Protein AF-A0A841HRW1-F1 (afdb_monomer_lite)

Organism: NCBI:txid732238

pLDDT: mean 81.2, std 15.81, range [44.12, 98.5]

Structure (mmCIF, N/CA/C/O backbone):
data_AF-A0A841HRW1-F1
#
_entry.id   AF-A0A841HRW1-F1
#
loop_
_atom_site.group_PDB
_atom_site.id
_atom_site.type_symbol
_atom_site.label_atom_id
_atom_site.label_alt_id
_atom_site.label_comp_id
_atom_site.label_asym_id
_atom_site.label_entity_id
_atom_site.label_seq_id
_atom_site.pdbx_PDB_ins_code
_atom_site.Cartn_x
_atom_site.Cartn_y
_atom_site.Cartn_z
_atom_site.occupancy
_atom_site.B_iso_or_equiv
_atom_site.auth_seq_id
_atom_site.auth_comp_id
_atom_site.auth_asym_id
_atom_site.auth_atom_id
_atom_site.pdbx_PDB_model_num
ATOM 1 N N . MET A 1 1 ? -6.152 8.887 29.325 1.00 46.78 1 MET A N 1
ATOM 2 C CA . MET A 1 1 ? -5.271 9.621 28.381 1.00 46.78 1 MET A CA 1
ATOM 3 C C . MET A 1 1 ? -3.844 9.065 28.275 1.00 46.78 1 MET A C 1
ATOM 5 O O . MET A 1 1 ? -3.252 9.252 27.224 1.00 46.78 1 MET A O 1
ATOM 9 N N . LYS A 1 2 ? -3.310 8.322 29.264 1.00 44.12 2 LYS A N 1
ATOM 10 C CA . LYS A 1 2 ? -1.958 7.715 29.207 1.00 44.12 2 LYS A CA 1
ATOM 11 C C . LYS A 1 2 ? -1.719 6.684 28.079 1.00 44.12 2 LYS A C 1
ATOM 13 O O . LYS A 1 2 ? -0.575 6.372 27.801 1.00 44.12 2 LYS A O 1
ATOM 18 N N . ASN A 1 3 ? -2.764 6.203 27.400 1.00 55.38 3 ASN A N 1
ATOM 19 C CA . ASN A 1 3 ? -2.641 5.121 26.409 1.00 55.38 3 ASN A CA 1
ATOM 20 C C . ASN A 1 3 ? -2.421 5.628 24.970 1.00 55.38 3 ASN A C 1
ATOM 22 O O . ASN A 1 3 ? -1.993 4.866 24.109 1.00 55.38 3 ASN A O 1
ATOM 26 N N . ALA A 1 4 ? -2.725 6.901 24.693 1.00 53.28 4 ALA A N 1
ATOM 27 C CA . ALA A 1 4 ? -2.653 7.445 23.335 1.00 53.28 4 ALA A CA 1
ATOM 28 C C . ALA A 1 4 ? -1.204 7.688 22.882 1.00 53.28 4 ALA A C 1
ATOM 30 O O . ALA A 1 4 ? -0.864 7.422 21.733 1.00 53.28 4 ALA A O 1
ATOM 31 N N . THR A 1 5 ? -0.339 8.139 23.793 1.00 53.47 5 THR A N 1
ATOM 32 C CA . THR A 1 5 ? 1.087 8.385 23.533 1.00 53.47 5 THR A CA 1
ATOM 33 C C . THR A 1 5 ? 1.861 7.088 23.309 1.00 53.47 5 THR A C 1
ATOM 35 O O . THR A 1 5 ? 2.675 7.017 22.394 1.00 53.47 5 THR A O 1
ATOM 38 N N . THR A 1 6 ? 1.562 6.038 24.078 1.00 60.59 6 THR A N 1
ATOM 39 C CA . THR A 1 6 ? 2.175 4.711 23.912 1.00 60.59 6 THR A CA 1
ATOM 40 C C . THR A 1 6 ? 1.802 4.080 22.571 1.00 60.59 6 THR A C 1
ATOM 42 O O . THR A 1 6 ? 2.676 3.575 21.875 1.00 60.59 6 THR A O 1
ATOM 45 N N . GLY A 1 7 ? 0.532 4.174 22.160 1.00 59.25 7 GLY A N 1
ATOM 46 C CA . GLY A 1 7 ? 0.094 3.686 20.848 1.00 59.25 7 GLY A CA 1
ATOM 47 C C . GLY A 1 7 ? 0.752 4.429 19.681 1.00 59.25 7 GLY A C 1
ATOM 48 O O . GLY A 1 7 ? 1.155 3.802 18.705 1.00 59.25 7 GLY A O 1
ATOM 49 N N . LEU A 1 8 ? 0.930 5.751 19.804 1.00 54.12 8 LEU A N 1
ATOM 50 C CA . LEU A 1 8 ? 1.600 6.563 18.784 1.00 54.12 8 LEU A CA 1
ATOM 51 C C . LEU A 1 8 ? 3.090 6.202 18.646 1.00 54.12 8 LEU A C 1
ATOM 53 O O . LEU A 1 8 ? 3.595 6.096 17.532 1.00 54.12 8 LEU A O 1
ATOM 57 N N . ALA A 1 9 ? 3.780 5.977 19.769 1.00 55.16 9 ALA A N 1
ATOM 58 C CA . ALA A 1 9 ? 5.191 5.593 19.791 1.00 55.16 9 ALA A CA 1
ATOM 59 C 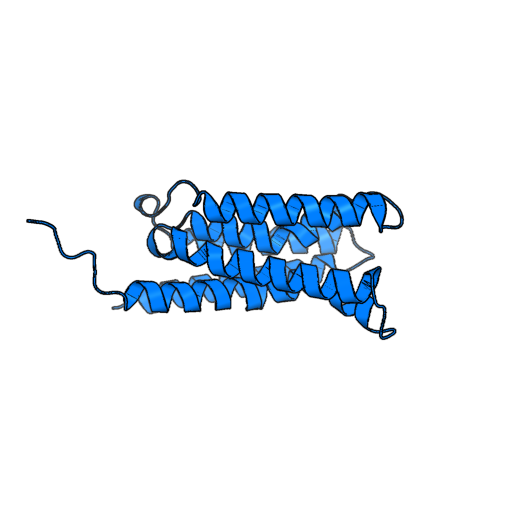C . ALA A 1 9 ? 5.423 4.190 19.208 1.00 55.16 9 ALA A C 1
ATOM 61 O O . ALA A 1 9 ? 6.344 3.994 18.419 1.00 55.16 9 ALA A O 1
ATOM 62 N N . ILE A 1 10 ? 4.555 3.229 19.541 1.00 62.47 10 ILE A N 1
ATOM 63 C CA . ILE A 1 10 ? 4.583 1.872 18.977 1.00 62.47 10 ILE A CA 1
ATOM 64 C C . ILE A 1 10 ? 4.369 1.920 17.459 1.00 62.47 10 ILE A C 1
ATOM 66 O O . ILE A 1 10 ? 5.115 1.290 16.710 1.00 62.47 10 ILE A O 1
ATOM 70 N N . ALA A 1 11 ? 3.409 2.722 16.989 1.00 58.03 11 ALA A N 1
ATOM 71 C CA . ALA A 1 11 ? 3.160 2.876 15.562 1.00 58.03 11 ALA A CA 1
ATOM 72 C C . ALA A 1 11 ? 4.341 3.522 14.821 1.00 58.03 11 ALA A C 1
ATOM 74 O O . ALA A 1 11 ? 4.753 3.025 13.774 1.00 58.03 11 ALA A O 1
ATOM 75 N N . ALA A 1 12 ? 4.929 4.580 15.386 1.00 55.47 12 ALA A N 1
ATOM 76 C CA . ALA A 1 12 ? 6.106 5.237 14.824 1.00 55.47 12 ALA A CA 1
ATOM 77 C C . ALA A 1 12 ? 7.320 4.292 14.753 1.00 55.47 12 ALA A C 1
ATOM 79 O O . ALA A 1 12 ? 7.981 4.232 13.717 1.00 55.47 12 ALA A O 1
ATOM 80 N N . CYS A 1 13 ? 7.573 3.505 15.807 1.00 56.09 13 CYS A N 1
ATOM 81 C CA . CYS A 1 13 ? 8.616 2.477 15.807 1.00 56.09 13 CYS A CA 1
ATOM 82 C C . CYS A 1 13 ? 8.373 1.422 14.726 1.00 56.09 13 CYS A C 1
ATOM 84 O O . CYS A 1 13 ? 9.287 1.102 13.972 1.00 56.09 13 CYS A O 1
ATOM 86 N N . GLY A 1 14 ? 7.149 0.904 14.602 1.00 60.78 14 GLY A N 1
ATOM 87 C CA . GLY A 1 14 ? 6.853 -0.113 13.596 1.00 60.78 14 GLY A CA 1
ATOM 88 C C . GLY A 1 14 ? 7.033 0.386 12.159 1.00 60.78 14 GLY A C 1
ATOM 89 O O . GLY A 1 14 ? 7.606 -0.316 11.323 1.00 60.78 14 GLY A O 1
ATOM 90 N N . VAL A 1 15 ? 6.638 1.632 11.884 1.00 57.94 15 VAL A N 1
ATOM 91 C CA . VAL A 1 15 ? 6.882 2.293 10.592 1.00 57.94 15 VAL A CA 1
ATOM 92 C C . VAL A 1 15 ? 8.381 2.484 10.346 1.00 57.94 15 VAL A C 1
ATOM 94 O O . VAL A 1 15 ? 8.865 2.115 9.280 1.00 57.94 15 VAL A O 1
ATOM 97 N N . ALA A 1 16 ? 9.137 2.988 11.325 1.00 56.84 16 ALA A N 1
ATOM 98 C CA . ALA A 1 16 ? 10.579 3.211 11.192 1.00 56.84 16 ALA A CA 1
ATOM 99 C C . ALA A 1 16 ? 11.356 1.915 10.905 1.00 56.84 16 ALA A C 1
ATOM 101 O O . ALA A 1 16 ? 12.208 1.885 10.018 1.00 56.84 16 ALA A O 1
ATOM 102 N N . ILE A 1 17 ? 11.023 0.825 11.601 1.00 61.62 17 ILE A N 1
ATOM 103 C CA . ILE A 1 17 ? 11.646 -0.487 11.380 1.00 61.62 17 ILE A CA 1
ATOM 104 C C . ILE A 1 17 ? 11.255 -1.033 9.995 1.00 61.62 17 ILE A C 1
ATOM 106 O O . ILE A 1 17 ? 12.088 -1.608 9.300 1.00 61.62 17 ILE A O 1
ATOM 110 N N . THR A 1 18 ? 10.028 -0.777 9.533 1.00 59.62 18 THR A N 1
ATOM 111 C CA . THR A 1 18 ? 9.599 -1.148 8.176 1.00 59.62 18 THR A CA 1
ATOM 112 C C . THR A 1 18 ? 10.382 -0.401 7.097 1.00 59.62 18 THR A C 1
ATOM 114 O O . THR A 1 18 ? 10.818 -1.030 6.137 1.00 59.62 18 THR A O 1
ATOM 117 N N . ILE A 1 19 ? 10.626 0.902 7.276 1.00 58.78 19 ILE A N 1
ATOM 118 C CA . ILE A 1 19 ? 11.456 1.726 6.378 1.00 58.78 19 ILE A CA 1
ATOM 119 C C . ILE A 1 19 ? 12.886 1.190 6.311 1.00 58.78 19 ILE A C 1
ATOM 121 O O . ILE A 1 19 ? 13.423 0.986 5.222 1.00 58.78 19 ILE A O 1
ATOM 125 N N . ALA A 1 20 ? 13.492 0.942 7.475 1.00 58.78 20 ALA A N 1
ATOM 126 C CA . ALA A 1 20 ? 14.832 0.373 7.561 1.00 58.78 20 ALA A CA 1
ATOM 127 C C . ALA A 1 20 ? 14.884 -1.009 6.889 1.00 58.78 20 ALA A C 1
ATOM 129 O O . ALA A 1 20 ? 15.829 -1.320 6.166 1.00 58.78 20 ALA A O 1
ATOM 130 N N . GLY A 1 21 ? 13.821 -1.799 7.040 1.00 58.56 21 GLY A N 1
ATOM 131 C CA . GLY A 1 21 ? 13.667 -3.073 6.361 1.00 58.56 21 GLY A CA 1
ATOM 132 C C . GLY A 1 21 ? 13.709 -2.941 4.840 1.00 58.56 21 GLY A C 1
ATOM 133 O O . GLY A 1 21 ? 14.516 -3.577 4.167 1.00 58.56 21 GLY A O 1
ATOM 134 N N . VAL A 1 22 ? 12.923 -2.024 4.288 1.00 57.06 22 VAL A N 1
ATOM 135 C CA . VAL A 1 22 ? 12.907 -1.767 2.845 1.00 57.06 22 VAL A CA 1
ATOM 136 C C . VAL A 1 22 ? 14.270 -1.321 2.307 1.00 57.06 22 VAL A C 1
ATOM 138 O O . VAL A 1 22 ? 14.645 -1.731 1.210 1.00 57.06 22 VAL A O 1
ATOM 141 N N . SER A 1 23 ? 15.054 -0.535 3.054 1.00 57.19 23 SER A N 1
ATOM 142 C CA . SER A 1 23 ? 16.405 -0.173 2.591 1.00 57.19 23 SER A CA 1
ATOM 143 C C . SER A 1 23 ? 17.319 -1.387 2.386 1.00 57.19 23 SER A C 1
ATOM 145 O O . SER A 1 23 ? 18.144 -1.369 1.476 1.00 57.19 23 SER A O 1
ATOM 147 N N . GLY A 1 24 ? 17.106 -2.477 3.134 1.00 58.06 24 GLY A N 1
ATOM 148 C CA . GLY A 1 24 ? 17.790 -3.754 2.913 1.00 58.06 24 GLY A CA 1
ATOM 149 C C . GLY A 1 24 ? 17.359 -4.476 1.629 1.00 58.06 24 GLY A C 1
ATOM 150 O O . GLY A 1 24 ? 18.162 -5.187 1.035 1.00 58.06 24 GLY A O 1
ATOM 151 N N . TRP A 1 25 ? 16.133 -4.256 1.138 1.00 56.84 25 TRP A N 1
ATOM 152 C CA . TRP A 1 25 ? 15.655 -4.845 -0.127 1.00 56.84 25 TRP A CA 1
ATOM 153 C C . TRP A 1 25 ? 16.344 -4.233 -1.347 1.00 56.84 25 TRP A C 1
ATOM 155 O O . TRP A 1 25 ? 16.448 -4.870 -2.394 1.00 56.84 25 TRP A O 1
ATOM 165 N N . LEU A 1 26 ? 16.795 -2.984 -1.219 1.00 57.00 26 LEU A N 1
ATOM 166 C CA . LEU A 1 26 ? 17.459 -2.246 -2.289 1.00 57.00 26 LEU A CA 1
ATOM 167 C C . LEU A 1 26 ? 18.954 -2.577 -2.401 1.00 57.00 26 LEU A C 1
ATOM 169 O O . LEU A 1 26 ? 19.584 -2.155 -3.375 1.00 57.00 26 LEU A O 1
ATOM 173 N N . ASP A 1 27 ? 19.514 -3.348 -1.463 1.00 58.84 27 ASP A N 1
ATOM 174 C CA . ASP A 1 27 ? 20.883 -3.855 -1.545 1.00 58.84 27 ASP A CA 1
ATOM 175 C C . ASP A 1 27 ? 20.961 -4.991 -2.579 1.00 58.84 27 ASP A C 1
ATOM 177 O O . ASP A 1 27 ? 20.841 -6.178 -2.273 1.00 58.84 27 ASP A O 1
ATOM 181 N N . ARG A 1 28 ? 21.117 -4.605 -3.852 1.00 53.12 28 ARG A N 1
ATOM 182 C CA . ARG A 1 28 ? 21.029 -5.491 -5.030 1.00 53.12 28 ARG A CA 1
ATOM 183 C C . ARG A 1 28 ? 22.086 -6.607 -5.082 1.00 53.12 28 ARG A C 1
ATOM 185 O O . ARG A 1 28 ? 22.084 -7.375 -6.040 1.00 53.12 28 ARG A O 1
ATOM 192 N N . GLY A 1 29 ? 22.991 -6.692 -4.107 1.00 54.06 29 GLY A N 1
ATOM 193 C CA . GLY A 1 29 ? 24.104 -7.641 -4.097 1.00 54.06 29 GLY A CA 1
ATOM 194 C C . GLY A 1 29 ? 24.064 -8.702 -2.999 1.00 54.06 29 GLY A C 1
ATOM 195 O O . GLY A 1 29 ? 24.843 -9.650 -3.082 1.00 54.06 29 GLY A O 1
ATOM 196 N N . SER A 1 30 ? 23.200 -8.588 -1.982 1.00 63.56 30 SER A N 1
ATOM 197 C CA . SER A 1 30 ? 23.262 -9.498 -0.835 1.00 63.56 30 SER A CA 1
ATOM 198 C C . SER A 1 30 ? 21.892 -10.065 -0.447 1.00 63.56 30 SER A C 1
ATOM 200 O O . SER A 1 30 ? 20.977 -9.377 -0.001 1.00 63.56 30 SER A O 1
ATOM 202 N N . LEU A 1 31 ? 21.765 -11.391 -0.574 1.00 60.94 31 LEU A N 1
ATOM 203 C CA . LEU A 1 31 ? 20.618 -12.166 -0.075 1.00 60.94 31 LEU A CA 1
ATOM 204 C C . LEU A 1 31 ? 20.399 -11.916 1.431 1.00 60.94 31 LEU A C 1
ATOM 206 O O . LEU A 1 31 ? 19.281 -11.973 1.939 1.00 60.94 31 LEU A O 1
ATOM 210 N N . TYR A 1 32 ? 21.487 -11.571 2.122 1.00 65.38 32 TYR A N 1
ATOM 211 C CA . TYR A 1 32 ? 21.530 -11.163 3.517 1.00 65.38 32 TYR A CA 1
ATOM 212 C C . TYR A 1 32 ? 20.812 -9.825 3.772 1.00 65.38 32 TYR A C 1
ATOM 214 O O . TYR A 1 32 ? 19.982 -9.752 4.677 1.00 65.38 32 TYR A O 1
ATOM 222 N N . GLY A 1 33 ? 21.048 -8.798 2.949 1.00 61.97 33 GLY A N 1
ATOM 223 C CA . GLY A 1 33 ? 20.389 -7.490 3.037 1.00 61.97 33 GLY A CA 1
ATOM 224 C C . GLY A 1 33 ? 18.882 -7.579 2.811 1.00 61.97 33 GLY A C 1
ATOM 225 O O . GLY A 1 33 ? 18.105 -7.048 3.606 1.00 61.97 33 GLY A O 1
ATOM 226 N N . VAL A 1 34 ? 18.457 -8.362 1.814 1.00 56.56 34 VAL A N 1
ATOM 227 C CA . VAL A 1 34 ? 17.033 -8.640 1.556 1.00 56.56 34 VAL A CA 1
ATOM 228 C C . VAL A 1 34 ? 16.389 -9.371 2.741 1.00 56.56 34 VAL A C 1
ATOM 230 O O . VAL A 1 34 ? 15.292 -9.012 3.169 1.00 56.56 34 VAL A O 1
ATOM 233 N N . SER A 1 35 ? 17.081 -10.362 3.315 1.00 58.56 35 SER A N 1
ATOM 234 C CA . SER A 1 35 ? 16.576 -11.155 4.447 1.00 58.56 35 SER A CA 1
ATOM 235 C C . SER A 1 35 ? 16.436 -10.325 5.725 1.00 58.56 35 SER A C 1
ATOM 237 O O . SER A 1 35 ? 15.403 -10.388 6.391 1.00 58.56 35 SER A O 1
ATOM 239 N N . ILE A 1 36 ? 17.441 -9.503 6.050 1.00 66.19 36 ILE A N 1
ATOM 240 C CA . ILE A 1 36 ? 17.379 -8.542 7.163 1.00 66.19 36 ILE A CA 1
ATOM 241 C C . ILE A 1 36 ? 16.268 -7.532 6.918 1.00 66.19 36 ILE A C 1
ATOM 243 O O . ILE A 1 36 ? 15.518 -7.196 7.834 1.00 66.19 36 ILE A O 1
ATOM 247 N N . GLY A 1 37 ? 16.141 -7.081 5.675 1.00 63.69 37 GLY A N 1
ATOM 248 C CA . GLY A 1 37 ? 15.128 -6.137 5.277 1.00 63.69 37 GLY A CA 1
ATOM 249 C C . GLY A 1 37 ? 13.712 -6.642 5.547 1.00 63.69 37 GLY A C 1
ATOM 250 O O . GLY A 1 37 ? 12.919 -5.997 6.230 1.00 63.69 37 GLY A O 1
ATOM 251 N N . LEU A 1 38 ? 13.417 -7.852 5.071 1.00 60.59 38 LEU A N 1
ATOM 252 C CA . LEU A 1 38 ? 12.166 -8.560 5.331 1.00 60.59 38 LEU A CA 1
ATOM 253 C C . LEU A 1 38 ? 11.928 -8.752 6.836 1.00 60.59 38 LEU A C 1
ATOM 255 O O . LEU A 1 38 ? 10.837 -8.462 7.325 1.00 60.59 38 LEU A O 1
ATOM 259 N N . LEU A 1 39 ? 12.945 -9.210 7.574 1.00 65.94 39 LEU A N 1
ATOM 260 C CA . LEU A 1 39 ? 12.856 -9.443 9.016 1.00 65.94 39 LEU A CA 1
ATOM 261 C C . LEU A 1 39 ? 12.471 -8.160 9.761 1.00 65.94 39 LEU A C 1
ATOM 263 O O . LEU A 1 39 ? 11.564 -8.178 10.589 1.00 65.94 39 L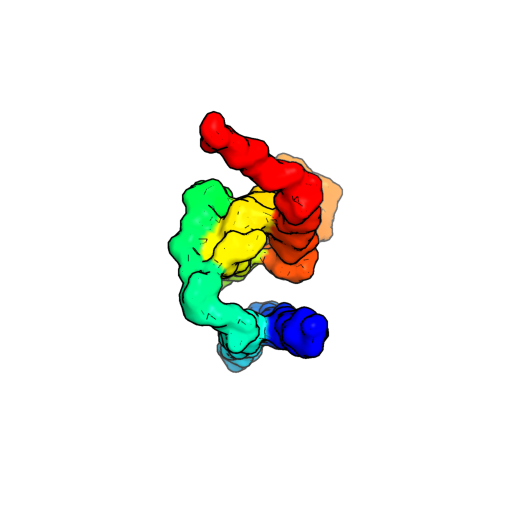EU A O 1
ATOM 267 N N . MET A 1 40 ? 13.119 -7.041 9.444 1.00 67.62 40 MET A N 1
ATOM 268 C CA . MET A 1 40 ? 12.816 -5.746 10.047 1.00 67.62 40 MET A CA 1
ATOM 269 C C . MET A 1 40 ? 11.394 -5.292 9.694 1.00 67.62 40 MET A C 1
ATOM 271 O O . MET A 1 40 ? 10.640 -4.924 10.591 1.00 67.62 40 MET A O 1
ATOM 275 N N . SER A 1 41 ? 10.945 -5.414 8.443 1.00 62.59 41 SER A N 1
ATOM 276 C CA . SER A 1 41 ? 9.549 -5.109 8.091 1.00 62.59 41 SER A CA 1
ATOM 277 C C . SER A 1 41 ? 8.539 -5.960 8.870 1.00 62.59 41 SER A C 1
ATOM 279 O O . SER A 1 41 ? 7.543 -5.429 9.362 1.00 62.59 41 SER A O 1
ATOM 281 N N . LEU A 1 42 ? 8.814 -7.251 9.072 1.00 63.75 42 LEU A N 1
ATOM 282 C CA . LEU A 1 42 ? 7.970 -8.130 9.887 1.00 63.75 42 LEU A CA 1
ATOM 283 C C . LEU A 1 42 ? 7.966 -7.729 11.367 1.00 63.75 42 LEU A C 1
ATOM 285 O O . LEU A 1 42 ? 6.902 -7.696 11.984 1.00 63.75 42 LEU A O 1
ATOM 289 N N . VAL A 1 43 ? 9.125 -7.375 11.931 1.00 70.38 43 VAL A N 1
ATOM 290 C CA . VAL A 1 43 ? 9.230 -6.850 13.302 1.00 70.38 43 VAL A CA 1
ATOM 291 C C . VAL A 1 43 ? 8.451 -5.543 13.430 1.00 70.38 43 VAL A C 1
ATOM 293 O O . VAL A 1 43 ? 7.714 -5.363 14.396 1.00 70.38 43 VAL A O 1
ATOM 296 N N . GLY A 1 44 ? 8.546 -4.653 12.443 1.00 65.88 44 GLY A N 1
ATOM 297 C CA . GLY A 1 44 ? 7.808 -3.396 12.422 1.00 65.88 44 GLY A CA 1
ATOM 298 C C . GLY A 1 44 ? 6.292 -3.605 12.439 1.00 65.88 44 GLY A C 1
ATOM 299 O O . GLY A 1 44 ? 5.585 -2.989 13.240 1.00 65.88 44 GLY A O 1
ATOM 300 N N . VAL A 1 45 ? 5.797 -4.540 11.625 1.00 64.62 45 VAL A N 1
ATOM 301 C CA . VAL A 1 45 ? 4.386 -4.957 11.622 1.00 64.62 45 VAL A CA 1
ATOM 302 C C . VAL A 1 45 ? 3.990 -5.598 12.955 1.00 64.62 45 VAL A C 1
ATOM 304 O O . VAL A 1 45 ? 2.945 -5.256 13.504 1.00 64.62 45 VAL A O 1
ATOM 307 N N . ALA A 1 46 ? 4.813 -6.482 13.521 1.00 67.81 46 ALA A N 1
ATOM 308 C CA . ALA A 1 46 ? 4.534 -7.118 14.808 1.00 67.81 46 ALA A CA 1
ATOM 309 C C . ALA A 1 46 ? 4.441 -6.092 15.949 1.00 67.81 46 ALA A C 1
ATOM 311 O O . ALA A 1 46 ? 3.530 -6.160 16.774 1.00 67.81 46 ALA A O 1
ATOM 312 N N . VAL A 1 47 ? 5.332 -5.097 15.960 1.00 70.75 47 VAL A N 1
ATOM 313 C CA . VAL A 1 47 ? 5.290 -3.970 16.898 1.00 70.75 47 VAL A CA 1
ATOM 314 C C . VAL A 1 47 ? 4.001 -3.170 16.707 1.00 70.75 47 VAL A C 1
ATOM 316 O O . VAL A 1 47 ? 3.277 -2.979 17.680 1.00 70.75 47 VAL A O 1
ATOM 319 N N . LEU A 1 48 ? 3.643 -2.791 15.476 1.00 67.00 48 LEU A N 1
ATOM 320 C CA . LEU A 1 48 ? 2.371 -2.116 15.172 1.00 67.00 48 LEU A CA 1
ATOM 321 C C . LEU A 1 48 ? 1.153 -2.885 15.707 1.00 67.00 48 LEU A C 1
ATOM 323 O O . LEU A 1 48 ? 0.259 -2.290 16.310 1.00 67.00 48 LEU A O 1
ATOM 327 N N . LEU A 1 49 ? 1.134 -4.205 15.521 1.00 68.69 49 LEU A N 1
ATOM 328 C CA . LEU A 1 49 ? 0.028 -5.064 15.939 1.00 68.69 49 LEU A CA 1
ATOM 329 C C . LEU A 1 49 ? 0.001 -5.328 17.449 1.00 68.69 49 LEU A C 1
ATOM 331 O O . LEU A 1 49 ? -1.079 -5.514 17.999 1.00 68.69 49 LEU A O 1
ATOM 335 N N . SER A 1 50 ? 1.143 -5.282 18.141 1.00 75.62 50 SER A N 1
ATOM 336 C CA . SER A 1 50 ? 1.215 -5.482 19.599 1.00 75.62 50 SER A CA 1
ATOM 337 C C . SER A 1 50 ? 0.392 -4.466 20.404 1.00 75.62 50 SER A C 1
ATOM 339 O O . SER A 1 50 ? -0.030 -4.753 21.524 1.00 75.62 50 SER A O 1
ATOM 341 N N . GLY A 1 51 ? 0.132 -3.287 19.829 1.00 74.56 51 GLY A N 1
ATOM 342 C CA . GLY A 1 51 ? -0.713 -2.255 20.430 1.00 74.56 51 GLY A CA 1
ATOM 343 C C . GLY A 1 51 ? -2.212 -2.425 20.162 1.00 74.56 51 GLY A C 1
ATOM 344 O O . GLY A 1 51 ? -3.018 -1.716 20.769 1.00 74.56 51 GLY A O 1
ATOM 345 N N . VAL A 1 52 ? -2.600 -3.336 19.265 1.00 79.06 52 VAL A N 1
ATOM 346 C CA . VAL A 1 52 ? -3.991 -3.561 18.857 1.00 79.06 52 VAL A CA 1
ATOM 347 C C . VAL A 1 52 ? -4.585 -4.683 19.700 1.00 79.06 52 VAL A C 1
ATOM 349 O O . VAL A 1 52 ? -4.044 -5.785 19.779 1.00 79.06 52 VAL A O 1
ATOM 352 N N . ARG A 1 53 ? -5.731 -4.434 20.339 1.00 85.25 53 ARG A N 1
ATOM 353 C CA . ARG A 1 53 ? -6.418 -5.490 21.095 1.00 85.25 53 ARG A CA 1
ATOM 354 C C . ARG A 1 53 ? -7.032 -6.484 20.117 1.00 85.25 53 ARG A C 1
ATOM 356 O O . ARG A 1 53 ? -7.652 -6.072 19.143 1.00 85.25 53 ARG A O 1
ATOM 363 N N . ALA A 1 54 ? -6.968 -7.780 20.420 1.00 84.25 54 ALA A N 1
ATOM 364 C CA . ALA A 1 54 ? -7.594 -8.809 19.583 1.00 84.25 54 ALA A CA 1
ATOM 365 C C . ALA A 1 54 ? -9.099 -8.555 19.337 1.00 84.25 54 ALA A C 1
ATOM 367 O O . ALA A 1 54 ? -9.609 -8.860 18.266 1.00 84.25 54 ALA A O 1
ATOM 368 N N . SER A 1 55 ? -9.797 -7.922 20.290 1.00 87.50 55 SER A N 1
ATOM 369 C CA . SER A 1 55 ? -11.206 -7.521 20.157 1.00 87.50 55 SER A CA 1
ATOM 370 C C . SER A 1 55 ? -11.464 -6.379 19.162 1.00 87.50 55 SER A C 1
ATOM 372 O O . SER A 1 55 ? -12.615 -6.120 18.808 1.00 87.50 55 SER A O 1
ATOM 374 N N . GLU A 1 56 ? -10.421 -5.674 18.724 1.00 88.00 56 GLU A N 1
ATOM 375 C CA . GLU A 1 56 ? -10.489 -4.609 17.718 1.00 88.00 56 GLU A CA 1
ATOM 376 C C . GLU A 1 56 ? -10.194 -5.118 16.302 1.00 88.00 56 GLU A C 1
ATOM 378 O O . GLU A 1 56 ? -10.413 -4.376 15.338 1.00 88.00 56 GLU A O 1
ATOM 383 N N . LEU A 1 57 ? -9.734 -6.366 16.166 1.00 88.31 57 LEU A N 1
ATOM 384 C CA . LEU A 1 57 ? -9.498 -6.998 14.876 1.00 88.31 57 LEU A CA 1
ATOM 385 C C . LEU A 1 57 ? -10.818 -7.465 14.252 1.00 88.31 57 LEU A C 1
ATOM 387 O O . LEU A 1 57 ? -11.705 -8.005 14.909 1.00 88.31 57 LEU A O 1
ATOM 391 N N . THR A 1 58 ? -10.949 -7.246 12.952 1.00 92.62 58 THR A N 1
ATOM 392 C CA . THR A 1 58 ? -12.107 -7.613 12.137 1.00 92.62 58 THR A CA 1
ATOM 393 C C . THR A 1 58 ? -11.628 -8.102 10.778 1.00 92.62 58 THR A C 1
ATOM 395 O O . THR A 1 58 ? -10.496 -7.848 10.371 1.00 92.62 58 THR A O 1
ATOM 398 N N . THR A 1 59 ? -12.506 -8.774 10.037 1.00 92.69 59 THR A N 1
ATOM 399 C CA . THR A 1 59 ? -12.273 -9.022 8.613 1.00 92.69 59 THR A CA 1
ATOM 400 C C . THR A 1 59 ? -12.038 -7.696 7.876 1.00 92.69 59 THR A C 1
ATOM 402 O O . THR A 1 59 ? -12.708 -6.708 8.224 1.00 92.69 59 THR A O 1
ATOM 405 N N . PRO A 1 60 ? -11.193 -7.685 6.829 1.00 88.94 60 PRO A N 1
ATOM 406 C CA . PRO A 1 60 ? -10.978 -6.521 5.980 1.00 88.94 60 PRO A CA 1
ATOM 407 C C . PRO A 1 60 ? -12.270 -5.867 5.482 1.00 88.94 60 PRO A C 1
ATOM 409 O O . PRO A 1 60 ? -13.348 -6.475 5.424 1.00 88.94 60 PRO A O 1
ATOM 412 N N . ASP A 1 61 ? -12.184 -4.590 5.132 1.00 93.56 61 ASP A N 1
ATOM 413 C CA . ASP A 1 61 ? -13.269 -3.924 4.418 1.00 93.56 61 ASP A CA 1
ATOM 414 C C . ASP A 1 61 ? -13.310 -4.383 2.950 1.00 93.56 61 ASP A C 1
ATOM 416 O O . ASP A 1 61 ? -12.280 -4.428 2.278 1.00 93.56 61 ASP A O 1
ATOM 420 N N . ARG A 1 62 ? -14.504 -4.705 2.436 1.00 97.38 62 ARG A N 1
ATOM 421 C CA . ARG A 1 62 ? -14.679 -5.182 1.052 1.00 97.38 62 ARG A CA 1
ATOM 422 C C . ARG A 1 62 ? -14.184 -4.178 0.008 1.00 97.38 62 ARG A C 1
ATOM 424 O O . ARG A 1 62 ? -13.724 -4.592 -1.051 1.00 97.38 62 ARG A O 1
ATOM 431 N N . TYR A 1 63 ? -14.280 -2.877 0.291 1.00 97.38 63 TYR A N 1
ATOM 432 C CA . TYR A 1 63 ? -13.818 -1.837 -0.621 1.00 97.38 63 TYR A CA 1
ATOM 433 C C . TYR A 1 63 ? -12.292 -1.809 -0.671 1.00 97.38 63 TYR A C 1
ATOM 435 O O . TYR A 1 63 ? -11.729 -1.704 -1.755 1.00 97.38 63 TYR A O 1
ATOM 443 N N . VAL A 1 64 ? -11.623 -2.006 0.470 1.00 95.00 64 VAL A N 1
ATOM 444 C CA . VAL A 1 64 ? -10.163 -2.170 0.513 1.00 95.00 64 VAL A CA 1
ATOM 445 C C . VAL A 1 64 ? -9.750 -3.403 -0.280 1.00 95.00 64 VAL A C 1
ATOM 447 O O . VAL A 1 64 ? -8.893 -3.291 -1.149 1.00 95.00 64 VAL A O 1
ATOM 450 N N . SER A 1 65 ? -10.397 -4.553 -0.064 1.00 95.69 65 SER A N 1
ATOM 451 C CA . SER A 1 65 ? -10.123 -5.767 -0.846 1.00 95.69 65 SER A CA 1
ATOM 452 C C . SER A 1 65 ? -10.316 -5.555 -2.351 1.00 95.69 65 SER A C 1
ATOM 454 O O . SER A 1 65 ? -9.510 -6.044 -3.138 1.00 95.69 65 SER A O 1
ATOM 456 N N . GLY A 1 66 ? -11.335 -4.790 -2.755 1.00 97.69 66 GLY A N 1
ATOM 457 C CA . GLY A 1 66 ? -11.552 -4.413 -4.152 1.00 97.69 66 GLY A CA 1
ATOM 458 C C . GLY A 1 66 ? -10.398 -3.590 -4.729 1.00 97.69 66 GLY A C 1
ATOM 459 O O . GLY A 1 66 ? -9.881 -3.928 -5.790 1.00 97.69 66 GLY A O 1
ATOM 460 N N . VAL A 1 67 ? -9.940 -2.557 -4.013 1.00 98.06 67 VAL A N 1
ATOM 461 C CA . VAL A 1 67 ? -8.802 -1.726 -4.450 1.00 98.06 67 VAL A CA 1
ATOM 462 C C . VAL A 1 67 ? -7.500 -2.531 -4.491 1.00 98.06 67 VAL A C 1
ATOM 464 O O . VAL A 1 67 ? -6.738 -2.397 -5.443 1.00 98.06 67 VAL A O 1
ATOM 467 N N . VAL A 1 68 ? -7.266 -3.413 -3.515 1.00 96.31 68 VAL A N 1
ATOM 468 C CA . VAL A 1 68 ? -6.121 -4.343 -3.508 1.00 96.31 68 VAL A CA 1
ATOM 469 C C . VAL A 1 68 ? -6.156 -5.256 -4.736 1.00 96.31 68 VAL A C 1
ATOM 471 O O . VAL A 1 68 ? -5.125 -5.463 -5.367 1.00 96.31 68 VAL A O 1
ATOM 474 N N . GLY A 1 69 ? -7.333 -5.768 -5.109 1.00 96.88 69 GLY A N 1
ATOM 475 C CA . GLY A 1 69 ? -7.506 -6.559 -6.327 1.00 96.88 69 GLY A CA 1
ATOM 476 C C . GLY A 1 69 ? -7.156 -5.775 -7.594 1.00 96.88 69 GLY A C 1
ATOM 477 O O . GLY A 1 69 ? -6.463 -6.299 -8.461 1.00 96.88 69 GLY A O 1
ATOM 478 N N . LEU A 1 70 ? -7.570 -4.507 -7.684 1.00 98.25 70 LEU A N 1
ATOM 479 C CA . LEU A 1 70 ? -7.218 -3.633 -8.809 1.00 98.25 70 LEU A CA 1
ATOM 480 C C . LEU A 1 70 ? -5.710 -3.342 -8.871 1.00 98.25 70 LEU A C 1
ATOM 482 O O . LEU A 1 70 ? -5.126 -3.438 -9.948 1.00 98.25 70 LEU A O 1
ATOM 486 N N . GLY A 1 71 ? -5.073 -3.057 -7.730 1.00 97.81 71 GLY A N 1
ATOM 487 C CA . GLY A 1 71 ? -3.617 -2.895 -7.642 1.00 97.81 71 GLY A CA 1
ATOM 488 C C . GLY A 1 71 ? -2.868 -4.162 -8.062 1.00 97.81 71 GLY A C 1
ATOM 489 O O . GLY A 1 71 ? -1.928 -4.096 -8.849 1.00 97.81 71 GLY A O 1
ATOM 490 N N . ALA A 1 72 ? -3.347 -5.336 -7.638 1.00 97.31 72 ALA A N 1
ATOM 491 C CA . ALA A 1 72 ? -2.777 -6.618 -8.048 1.00 97.31 72 ALA A CA 1
ATOM 492 C C . ALA A 1 72 ? -2.871 -6.840 -9.561 1.00 97.31 72 ALA A C 1
ATOM 494 O O . ALA A 1 72 ? -1.901 -7.287 -10.166 1.00 97.31 72 ALA A O 1
ATOM 495 N N . VAL A 1 73 ? -4.005 -6.506 -10.186 1.00 98.12 73 VAL A N 1
ATOM 496 C CA . VAL A 1 73 ? -4.163 -6.596 -11.646 1.00 98.12 73 VAL A CA 1
ATOM 497 C C . VAL A 1 73 ? -3.191 -5.656 -12.362 1.00 98.12 73 VAL A C 1
ATOM 499 O O . VAL A 1 73 ? -2.532 -6.091 -13.307 1.00 98.12 73 VAL A O 1
ATOM 502 N N . LEU A 1 74 ? -3.062 -4.406 -11.902 1.00 97.19 74 LEU A N 1
ATOM 503 C CA . LEU A 1 74 ? -2.125 -3.432 -12.472 1.00 97.19 74 LEU A CA 1
ATOM 504 C C . LEU A 1 74 ? -0.680 -3.940 -12.398 1.00 97.19 74 LEU A C 1
ATOM 506 O O . LEU A 1 74 ? -0.018 -4.061 -13.427 1.00 97.19 74 LEU A O 1
ATOM 510 N N . HIS A 1 75 ? -0.207 -4.302 -11.207 1.00 95.31 75 HIS A N 1
ATOM 511 C CA . HIS A 1 75 ? 1.182 -4.718 -11.016 1.00 95.31 75 HIS A CA 1
ATOM 512 C C . HIS A 1 75 ? 1.489 -6.080 -11.637 1.00 95.31 75 HIS A C 1
ATOM 514 O O . HIS A 1 75 ? 2.611 -6.313 -12.085 1.00 95.31 75 HIS A O 1
ATOM 520 N N . LEU A 1 76 ? 0.505 -6.979 -11.730 1.00 95.19 76 LEU A N 1
ATOM 521 C CA . LEU A 1 76 ? 0.659 -8.214 -12.492 1.00 95.19 76 LEU A CA 1
ATOM 522 C C . LEU A 1 76 ? 0.828 -7.911 -13.984 1.00 95.19 76 LEU A C 1
ATOM 524 O O . LEU A 1 76 ? 1.716 -8.475 -14.620 1.00 95.19 76 LEU A O 1
ATOM 528 N N . TYR A 1 77 ? 0.024 -7.000 -14.537 1.00 95.88 77 TYR A N 1
ATOM 529 C CA . TYR A 1 77 ? 0.164 -6.567 -15.925 1.00 95.88 77 TYR A CA 1
ATOM 530 C C . TYR A 1 77 ? 1.523 -5.902 -16.184 1.00 95.88 77 TYR A C 1
ATOM 532 O O . TYR A 1 77 ? 2.195 -6.261 -17.147 1.00 95.88 77 TYR A O 1
ATOM 540 N N . GLU A 1 78 ? 1.984 -5.004 -15.312 1.00 93.75 78 GLU A N 1
ATOM 541 C CA . GLU A 1 78 ? 3.324 -4.406 -15.409 1.00 93.75 78 GLU A CA 1
ATOM 542 C C . GLU A 1 78 ? 4.423 -5.476 -15.413 1.00 93.75 78 GLU A C 1
ATOM 544 O O . GLU A 1 78 ? 5.322 -5.453 -16.256 1.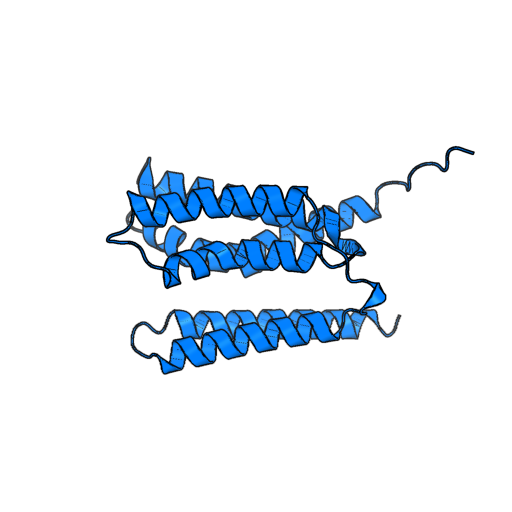00 93.75 78 GLU A O 1
ATOM 549 N N . ASN A 1 79 ? 4.319 -6.456 -14.514 1.00 90.81 79 ASN A N 1
ATOM 550 C CA . ASN A 1 79 ? 5.301 -7.526 -14.368 1.00 90.81 79 ASN A CA 1
ATOM 551 C C . ASN A 1 79 ? 5.345 -8.471 -15.581 1.00 90.81 79 ASN A C 1
ATOM 553 O O . ASN A 1 79 ? 6.416 -8.931 -15.966 1.00 90.81 79 ASN A O 1
ATOM 557 N N . LEU A 1 80 ? 4.191 -8.761 -16.193 1.00 92.12 80 LEU A N 1
ATOM 558 C CA . LEU A 1 80 ? 4.089 -9.688 -17.325 1.00 92.12 80 LEU A CA 1
ATOM 559 C C . LEU A 1 80 ? 4.309 -9.017 -18.686 1.00 92.12 80 LEU A C 1
ATOM 561 O O . LEU A 1 80 ? 4.867 -9.643 -19.582 1.00 92.12 80 LEU A O 1
ATOM 565 N N . ALA A 1 81 ? 3.848 -7.778 -18.861 1.00 90.50 81 ALA A N 1
ATOM 566 C CA . ALA A 1 81 ? 3.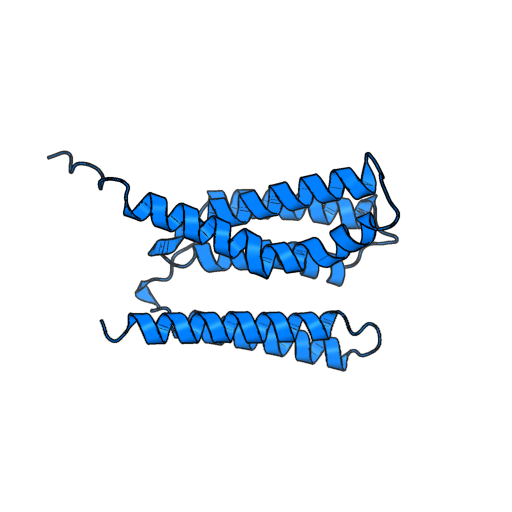782 -7.123 -20.168 1.00 90.50 81 ALA A CA 1
ATOM 567 C C . ALA A 1 81 ? 4.806 -5.997 -20.360 1.00 90.50 81 ALA A C 1
ATOM 569 O O . ALA A 1 81 ? 5.042 -5.585 -21.497 1.00 90.50 81 ALA A O 1
ATOM 570 N N . LYS A 1 82 ? 5.377 -5.453 -19.278 1.00 86.75 82 LYS A N 1
ATOM 571 C CA . LYS A 1 82 ? 6.271 -4.283 -19.337 1.00 86.75 82 LYS A CA 1
ATOM 572 C C . LYS A 1 82 ? 7.658 -4.526 -18.741 1.00 86.75 82 LYS A C 1
ATOM 574 O O . LYS A 1 82 ? 8.577 -3.770 -19.048 1.00 86.75 82 LYS A O 1
ATOM 579 N N . GLY A 1 83 ? 7.823 -5.559 -17.918 1.00 77.00 83 GLY A N 1
ATOM 580 C CA . GLY A 1 83 ? 9.117 -5.967 -17.376 1.00 77.00 83 GLY A CA 1
ATOM 581 C C . GLY A 1 83 ? 10.003 -6.702 -18.389 1.00 77.00 83 GLY A C 1
ATOM 582 O O . GLY A 1 83 ? 9.538 -7.202 -19.409 1.00 77.00 83 GLY A O 1
ATOM 583 N N . SER A 1 84 ? 11.293 -6.833 -18.065 1.00 78.38 84 SER A N 1
ATOM 584 C CA . SER A 1 84 ? 12.238 -7.713 -18.778 1.00 78.38 84 SER A CA 1
ATOM 585 C C . SER A 1 84 ? 11.990 -9.210 -18.526 1.00 78.38 84 SER A C 1
ATOM 587 O O . SER A 1 84 ? 12.677 -10.059 -19.089 1.00 78.38 84 SER A O 1
ATOM 589 N N . GLY A 1 85 ? 11.018 -9.529 -17.671 1.00 78.75 85 GLY A N 1
ATOM 590 C CA . GLY A 1 85 ? 10.555 -10.868 -17.341 1.00 78.75 85 GLY A CA 1
ATOM 591 C C . GLY A 1 85 ? 9.756 -10.862 -16.030 1.00 78.75 85 GLY A C 1
ATOM 592 O O . GLY A 1 85 ? 9.872 -9.906 -15.256 1.00 78.75 85 GLY A O 1
ATOM 593 N N . PRO A 1 86 ? 8.969 -11.917 -15.750 1.00 82.06 86 PRO A N 1
ATOM 594 C CA . PRO A 1 86 ? 8.210 -12.016 -14.510 1.00 82.06 86 PRO A CA 1
ATOM 595 C C . PRO A 1 86 ? 9.141 -12.053 -13.292 1.00 82.06 86 PRO A C 1
ATOM 597 O O . PRO A 1 86 ? 10.006 -12.921 -13.180 1.00 82.06 86 PRO A O 1
ATOM 600 N N . SER A 1 87 ? 8.933 -11.142 -12.346 1.00 86.69 87 SER A N 1
ATOM 601 C CA . SER A 1 87 ? 9.661 -11.085 -11.079 1.00 86.69 87 SER A CA 1
ATOM 602 C C . SER A 1 87 ? 8.692 -11.124 -9.905 1.00 86.69 87 SER A C 1
ATOM 604 O O . SER A 1 87 ? 7.910 -10.197 -9.684 1.00 86.69 87 SER A O 1
ATOM 606 N N . PHE A 1 88 ? 8.740 -12.204 -9.124 1.00 81.25 88 PHE A N 1
ATOM 607 C CA . PHE A 1 88 ? 7.945 -12.308 -7.899 1.00 81.25 88 PHE A CA 1
ATOM 608 C C . PHE A 1 88 ? 8.355 -11.247 -6.872 1.00 81.25 88 PHE A C 1
ATOM 610 O O . PHE A 1 88 ? 7.495 -10.651 -6.232 1.00 81.25 88 PHE A O 1
ATOM 617 N N . ALA A 1 89 ? 9.656 -10.962 -6.757 1.00 81.81 89 ALA A N 1
ATOM 618 C CA . ALA A 1 89 ? 10.165 -9.943 -5.843 1.00 81.81 89 ALA A CA 1
ATOM 619 C C . ALA A 1 89 ? 9.629 -8.546 -6.193 1.00 81.81 89 ALA A C 1
ATOM 621 O O . ALA A 1 89 ? 9.212 -7.810 -5.303 1.00 81.81 89 ALA A O 1
ATOM 622 N N . TRP A 1 90 ? 9.574 -8.205 -7.486 1.00 84.62 90 TRP A N 1
ATOM 623 C CA . TRP A 1 90 ? 9.002 -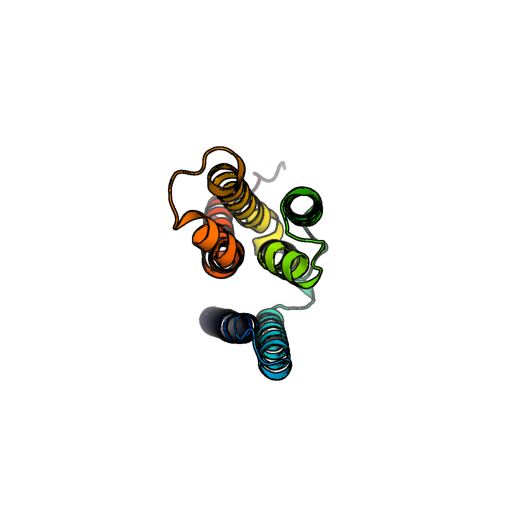6.938 -7.946 1.00 84.62 90 TRP A CA 1
ATOM 624 C C . TRP A 1 90 ? 7.498 -6.845 -7.668 1.00 84.62 90 TRP A C 1
ATOM 626 O O . TRP A 1 90 ? 7.013 -5.830 -7.167 1.00 84.62 90 TRP A O 1
ATOM 636 N N . PHE A 1 91 ? 6.757 -7.921 -7.938 1.00 85.88 91 PHE A N 1
ATOM 637 C CA . PHE A 1 91 ? 5.329 -7.978 -7.634 1.00 85.88 91 PHE A CA 1
ATOM 638 C C . PHE A 1 91 ? 5.060 -7.854 -6.127 1.00 85.88 91 PHE A C 1
ATOM 640 O O . PHE A 1 91 ? 4.217 -7.072 -5.706 1.00 85.88 91 PHE A O 1
ATOM 647 N N . ALA A 1 92 ? 5.814 -8.568 -5.289 1.00 83.25 92 ALA A N 1
ATOM 648 C CA . ALA A 1 92 ? 5.690 -8.465 -3.837 1.00 83.25 92 ALA A CA 1
ATOM 649 C C . ALA A 1 92 ? 6.022 -7.050 -3.330 1.00 83.25 92 ALA A C 1
ATOM 651 O O . ALA A 1 92 ? 5.328 -6.530 -2.459 1.00 83.25 92 ALA A O 1
ATOM 652 N N . TRP A 1 93 ? 7.050 -6.418 -3.905 1.00 86.19 93 TRP A N 1
ATOM 653 C CA . TRP A 1 93 ? 7.456 -5.049 -3.591 1.00 86.19 93 TRP A CA 1
ATOM 654 C C . TRP A 1 93 ? 6.359 -4.027 -3.918 1.00 86.19 93 TRP A C 1
ATOM 656 O O . TRP A 1 93 ? 5.971 -3.233 -3.063 1.00 86.19 93 TRP A O 1
ATOM 666 N N . THR A 1 94 ? 5.808 -4.086 -5.128 1.00 92.56 94 THR A N 1
ATOM 667 C CA . THR A 1 94 ? 4.725 -3.193 -5.578 1.00 92.56 94 THR A CA 1
ATOM 668 C C . THR A 1 94 ? 3.413 -3.427 -4.830 1.00 92.56 94 THR A C 1
ATOM 670 O O . THR A 1 94 ? 2.684 -2.481 -4.545 1.00 92.56 94 THR A O 1
ATOM 673 N N . MET A 1 95 ? 3.148 -4.662 -4.394 1.00 94.56 95 MET A N 1
ATOM 674 C CA . MET A 1 95 ? 1.970 -4.999 -3.588 1.00 94.56 95 MET A CA 1
ATOM 675 C C . MET A 1 95 ? 2.077 -4.617 -2.105 1.00 94.56 95 MET A C 1
ATOM 677 O O . MET A 1 95 ? 1.067 -4.636 -1.396 1.00 94.56 95 MET A O 1
ATOM 681 N N . PHE A 1 96 ? 3.260 -4.247 -1.614 1.00 89.25 96 PHE A N 1
ATOM 682 C CA . PHE A 1 96 ? 3.476 -3.893 -0.211 1.00 89.25 96 PHE A CA 1
ATOM 683 C C . PHE A 1 96 ? 2.544 -2.781 0.330 1.00 89.25 96 PHE A C 1
ATOM 685 O O . PHE A 1 96 ? 1.905 -3.014 1.363 1.00 89.25 96 PHE A O 1
ATOM 692 N N . PRO A 1 97 ? 2.355 -1.621 -0.339 1.00 92.81 97 PRO A N 1
ATOM 693 C CA . PRO A 1 97 ? 1.413 -0.593 0.126 1.00 92.81 97 PRO A CA 1
ATOM 694 C C . PRO A 1 97 ? -0.038 -1.093 0.230 1.00 92.81 97 PRO A C 1
ATOM 696 O O . PRO A 1 97 ? -0.779 -0.690 1.129 1.00 92.81 97 PRO A O 1
ATOM 699 N N . TYR A 1 98 ? -0.447 -2.009 -0.647 1.00 93.81 98 TYR A N 1
ATOM 700 C CA . TYR A 1 98 ? -1.786 -2.600 -0.640 1.00 93.81 98 TYR A CA 1
ATOM 701 C C . TYR A 1 98 ? -1.963 -3.597 0.504 1.00 93.81 98 TYR A C 1
ATOM 703 O O . TYR A 1 98 ? -3.005 -3.600 1.161 1.00 93.81 98 TYR A O 1
ATOM 711 N N . ALA A 1 99 ? -0.935 -4.399 0.795 1.00 86.31 99 ALA A N 1
ATOM 712 C CA . ALA A 1 99 ? -0.911 -5.261 1.972 1.00 86.31 99 ALA A CA 1
ATOM 713 C C . ALA A 1 99 ? -0.993 -4.436 3.268 1.00 86.31 99 ALA A C 1
ATOM 715 O O . ALA A 1 99 ? -1.748 -4.790 4.175 1.00 86.31 99 ALA A O 1
ATOM 716 N N . LEU A 1 100 ? -0.293 -3.296 3.327 1.00 87.81 100 LEU A N 1
ATOM 717 C CA . LEU A 1 100 ? -0.380 -2.352 4.441 1.00 87.81 100 LEU A CA 1
ATOM 718 C C . LEU A 1 100 ? -1.803 -1.797 4.600 1.00 87.81 100 LEU A C 1
ATOM 720 O O . LEU A 1 100 ? -2.357 -1.839 5.698 1.00 87.81 100 LEU A O 1
ATOM 724 N N . ALA A 1 101 ? -2.429 -1.324 3.520 1.00 91.88 101 ALA A N 1
ATOM 725 C CA . ALA A 1 101 ? -3.804 -0.827 3.574 1.00 91.88 101 ALA A CA 1
ATOM 726 C C . ALA A 1 101 ? -4.802 -1.920 3.999 1.00 91.88 101 ALA A C 1
ATOM 728 O O . ALA A 1 101 ? -5.691 -1.667 4.816 1.00 91.88 101 ALA A O 1
ATOM 729 N N . LEU A 1 102 ? -4.629 -3.151 3.505 1.00 90.12 102 LEU A N 1
ATOM 730 C CA . LEU A 1 102 ? -5.438 -4.300 3.904 1.00 90.12 102 LEU A CA 1
ATOM 731 C C . LEU A 1 102 ? -5.285 -4.597 5.402 1.00 90.12 102 LEU A C 1
ATOM 733 O O . LEU A 1 102 ? -6.294 -4.750 6.089 1.00 90.12 102 LEU A O 1
ATOM 737 N N . ALA A 1 103 ? -4.058 -4.593 5.927 1.00 86.06 103 ALA A N 1
ATOM 738 C CA . ALA A 1 103 ? -3.787 -4.791 7.349 1.00 86.06 103 ALA A CA 1
ATOM 739 C C . ALA A 1 103 ? -4.422 -3.692 8.219 1.00 86.06 103 ALA A C 1
ATOM 741 O O . ALA A 1 103 ? -5.085 -3.994 9.211 1.00 86.06 103 ALA A O 1
ATOM 742 N N . ILE A 1 104 ? -4.307 -2.422 7.817 1.00 87.06 104 ILE A N 1
ATOM 743 C CA . ILE A 1 104 ? -4.962 -1.293 8.501 1.00 87.06 104 ILE A CA 1
ATOM 744 C C . ILE A 1 104 ? -6.492 -1.449 8.480 1.00 87.06 104 ILE A C 1
ATOM 746 O O . ILE A 1 104 ? -7.172 -1.064 9.436 1.00 87.06 104 ILE A O 1
ATOM 750 N N . SER A 1 105 ? -7.053 -2.034 7.419 1.00 92.12 105 SER A N 1
ATOM 751 C CA . SER A 1 105 ? -8.496 -2.274 7.314 1.00 92.12 105 SER A CA 1
ATOM 752 C C . SER A 1 105 ? -9.015 -3.336 8.293 1.00 92.12 105 SER A C 1
ATOM 754 O O . SER A 1 105 ? -10.199 -3.331 8.630 1.00 92.12 105 SER A O 1
ATOM 756 N N . CYS A 1 106 ? -8.138 -4.207 8.802 1.00 89.25 106 CYS A N 1
ATOM 757 C CA . CYS A 1 106 ? -8.482 -5.175 9.842 1.00 89.25 106 CYS A CA 1
ATOM 758 C C . CYS A 1 106 ? -8.681 -4.522 11.216 1.00 89.25 106 CYS A C 1
ATOM 760 O O . CYS A 1 106 ? -9.176 -5.176 12.127 1.00 89.25 106 CYS A O 1
ATOM 762 N N . ILE A 1 107 ? -8.319 -3.249 11.389 1.00 89.50 107 ILE A N 1
ATOM 763 C CA . ILE A 1 107 ? -8.445 -2.525 12.655 1.00 89.50 107 ILE A CA 1
ATOM 764 C C . ILE A 1 107 ? -9.767 -1.742 12.641 1.00 89.50 107 ILE A C 1
ATOM 766 O O . ILE A 1 107 ? -9.951 -0.803 11.863 1.00 89.50 107 ILE A O 1
ATOM 770 N N . LYS A 1 108 ? -10.719 -2.115 13.510 1.00 88.75 108 LYS A N 1
ATOM 771 C CA . LYS A 1 108 ? -12.104 -1.594 13.532 1.00 88.75 108 LYS A CA 1
ATOM 772 C C . LYS A 1 108 ? -12.238 -0.066 13.372 1.00 88.75 108 LYS A C 1
ATOM 774 O O . LYS A 1 108 ? -13.029 0.342 12.520 1.00 88.75 108 LYS A O 1
ATOM 779 N N . PRO A 1 109 ? -11.513 0.796 14.119 1.00 87.88 109 PRO A N 1
ATOM 780 C CA . PRO A 1 109 ? -11.649 2.250 13.984 1.00 87.88 109 PRO A CA 1
ATOM 781 C C . PRO A 1 109 ? -11.158 2.816 12.645 1.00 87.88 109 PRO A C 1
ATOM 783 O O . PRO A 1 109 ? -11.582 3.907 12.279 1.00 87.88 109 PRO A O 1
ATOM 786 N N . THR A 1 110 ? -10.278 2.123 11.922 1.00 89.00 110 THR A N 1
ATOM 787 C CA . THR A 1 110 ? -9.709 2.572 10.636 1.00 89.00 110 THR A CA 1
ATOM 788 C C . THR A 1 110 ? -10.238 1.786 9.443 1.00 89.00 110 THR A C 1
ATOM 790 O O . THR A 1 110 ? -9.920 2.128 8.306 1.00 89.00 110 THR A O 1
ATOM 793 N N . ARG A 1 111 ? -11.085 0.778 9.685 1.00 92.06 111 ARG A N 1
ATOM 794 C CA . ARG A 1 111 ? -11.564 -0.196 8.698 1.00 92.06 111 ARG A CA 1
ATOM 795 C C . ARG A 1 111 ? -11.947 0.421 7.355 1.00 92.06 111 ARG A C 1
ATOM 797 O O . ARG A 1 111 ? -11.394 0.052 6.327 1.00 92.06 111 ARG A O 1
ATOM 804 N N . ARG A 1 112 ? -12.870 1.387 7.370 1.00 94.06 112 ARG A N 1
ATOM 805 C CA . ARG A 1 112 ? -13.340 2.062 6.147 1.00 94.06 112 ARG A CA 1
ATOM 806 C C . ARG A 1 112 ? -12.360 3.115 5.643 1.00 94.06 112 ARG A C 1
ATOM 808 O O . ARG A 1 112 ? -12.246 3.306 4.436 1.00 94.06 112 ARG A O 1
ATOM 815 N N . ALA A 1 113 ? -11.665 3.797 6.554 1.00 93.56 113 ALA A N 1
ATOM 816 C CA . ALA A 1 113 ? -10.706 4.851 6.227 1.00 93.56 113 ALA A CA 1
ATOM 817 C C . ALA A 1 113 ? -9.522 4.336 5.394 1.00 93.56 113 ALA A C 1
ATOM 819 O O . ALA A 1 113 ? -9.059 5.044 4.503 1.00 93.56 113 ALA A O 1
ATOM 820 N N . ALA A 1 114 ? -9.103 3.086 5.612 1.00 93.94 114 ALA A N 1
ATOM 821 C CA . ALA A 1 114 ? -8.053 2.428 4.834 1.00 93.94 114 ALA A CA 1
ATOM 822 C C . ALA A 1 114 ? -8.337 2.403 3.321 1.00 93.94 114 ALA A C 1
ATOM 824 O O . ALA A 1 114 ? -7.404 2.411 2.521 1.00 93.94 114 ALA A O 1
ATOM 825 N N . THR A 1 115 ? -9.613 2.444 2.915 1.00 97.31 115 THR A N 1
ATOM 826 C CA . THR A 1 115 ? -10.010 2.510 1.497 1.00 97.31 115 THR A CA 1
ATOM 827 C C . THR A 1 115 ? -9.447 3.751 0.818 1.00 97.31 115 THR A C 1
ATOM 829 O O . THR A 1 115 ? -8.983 3.666 -0.313 1.00 97.31 115 THR A O 1
ATOM 832 N N . ALA A 1 116 ? -9.449 4.897 1.506 1.00 97.56 116 ALA A N 1
ATOM 833 C CA . ALA A 1 116 ? -8.919 6.138 0.954 1.00 97.56 116 ALA A CA 1
ATOM 834 C C . ALA A 1 116 ? -7.399 6.066 0.767 1.00 97.56 116 ALA A C 1
ATOM 836 O O . ALA A 1 116 ? -6.895 6.509 -0.260 1.00 97.56 116 ALA A O 1
ATOM 837 N N . GLY A 1 117 ? -6.679 5.459 1.719 1.00 96.56 117 GLY A N 1
ATOM 838 C CA . GLY A 1 117 ? -5.242 5.210 1.593 1.00 96.56 117 GLY A CA 1
ATOM 839 C C . GLY A 1 117 ? -4.912 4.292 0.415 1.00 96.56 117 GLY A C 1
ATOM 840 O O . GLY A 1 117 ? -4.079 4.644 -0.415 1.00 96.56 117 GLY A O 1
ATOM 841 N N . ALA A 1 118 ? -5.609 3.157 0.301 1.00 97.88 118 ALA A N 1
ATOM 842 C CA . ALA A 1 118 ? -5.439 2.225 -0.816 1.00 97.88 118 ALA A CA 1
ATOM 843 C C . ALA A 1 118 ? -5.754 2.883 -2.170 1.00 97.88 118 ALA A C 1
ATOM 845 O O . ALA A 1 118 ? -5.007 2.720 -3.129 1.00 97.88 118 ALA A O 1
ATOM 846 N N . ALA A 1 119 ? -6.854 3.639 -2.250 1.00 98.50 119 ALA A N 1
ATOM 847 C CA . ALA A 1 119 ? -7.264 4.307 -3.481 1.00 98.50 119 ALA A CA 1
ATOM 848 C C . ALA A 1 119 ? -6.268 5.396 -3.893 1.00 98.50 119 ALA A C 1
ATOM 850 O O . ALA A 1 119 ? -5.944 5.512 -5.070 1.00 98.50 119 ALA A O 1
ATOM 851 N N . ALA A 1 120 ? -5.747 6.166 -2.934 1.00 98.38 120 ALA A N 1
ATOM 852 C CA . ALA A 1 120 ? -4.720 7.164 -3.203 1.00 98.38 120 ALA A CA 1
ATOM 853 C C . ALA A 1 120 ? -3.424 6.522 -3.726 1.00 98.38 120 ALA A C 1
ATOM 855 O O . ALA A 1 120 ? -2.860 7.027 -4.692 1.00 98.38 120 ALA A O 1
ATOM 856 N N . ALA A 1 121 ? -2.994 5.394 -3.150 1.00 98.19 121 ALA A N 1
ATOM 857 C CA . ALA A 1 121 ? -1.844 4.639 -3.653 1.00 98.19 121 ALA A CA 1
ATOM 858 C C . ALA A 1 121 ? -2.064 4.161 -5.097 1.00 98.19 121 ALA A C 1
ATOM 860 O O . ALA A 1 121 ? -1.224 4.415 -5.954 1.00 98.19 121 ALA A O 1
ATOM 861 N N . LEU A 1 122 ? -3.240 3.593 -5.395 1.00 98.50 122 LEU A N 1
ATOM 862 C CA . LEU A 1 122 ? -3.595 3.176 -6.755 1.00 98.50 122 LEU A CA 1
ATOM 863 C C . LEU A 1 122 ? -3.588 4.338 -7.753 1.00 98.50 122 LEU A C 1
ATOM 865 O O . LEU A 1 122 ? -3.126 4.179 -8.878 1.00 98.50 122 LEU A O 1
ATOM 869 N N . LEU A 1 123 ? -4.075 5.518 -7.360 1.00 98.50 123 LEU A N 1
ATOM 870 C CA . LEU A 1 123 ? -4.025 6.707 -8.215 1.00 98.50 123 LEU A CA 1
ATOM 871 C C . LEU A 1 123 ? -2.586 7.155 -8.497 1.00 98.50 123 LEU A C 1
ATOM 873 O O . LEU A 1 123 ? -2.284 7.542 -9.626 1.00 98.50 123 LEU A O 1
ATOM 877 N N . VAL A 1 124 ? -1.701 7.088 -7.497 1.00 97.94 124 VAL A N 1
ATOM 878 C CA . VAL A 1 124 ? -0.270 7.365 -7.680 1.00 97.94 124 VAL A CA 1
ATOM 879 C C . VAL A 1 124 ? 0.355 6.339 -8.620 1.00 97.94 124 VAL A C 1
ATOM 881 O O . VAL A 1 124 ? 1.045 6.736 -9.554 1.00 97.94 124 VAL A O 1
ATOM 884 N N . ASP A 1 125 ? 0.064 5.051 -8.444 1.00 97.75 125 ASP A N 1
ATOM 885 C CA . ASP A 1 125 ? 0.602 3.994 -9.304 1.00 97.75 125 ASP A CA 1
ATOM 886 C C . ASP A 1 125 ? 0.129 4.151 -10.752 1.00 97.75 125 ASP A C 1
ATOM 888 O O . ASP A 1 125 ? 0.941 4.090 -11.669 1.00 97.75 125 ASP A O 1
ATOM 892 N N . LEU A 1 126 ? -1.150 4.469 -10.980 1.00 98.06 126 LEU A N 1
ATOM 893 C CA . LEU A 1 126 ? -1.675 4.764 -12.318 1.00 98.06 126 LEU A CA 1
ATOM 894 C C . LEU A 1 126 ? -1.000 5.986 -12.953 1.00 98.06 126 LEU A C 1
ATOM 896 O O . LEU A 1 126 ? -0.707 5.981 -14.151 1.00 98.06 126 LEU A O 1
ATOM 900 N N . TRP A 1 127 ? -0.747 7.034 -12.168 1.00 97.06 127 TRP A N 1
ATOM 901 C CA . TRP A 1 127 ? -0.054 8.230 -12.644 1.00 97.06 127 TRP A CA 1
ATOM 902 C C . TRP A 1 127 ? 1.397 7.930 -13.034 1.00 97.06 127 TRP A C 1
ATOM 904 O O . TRP A 1 127 ? 1.844 8.337 -14.110 1.00 97.06 127 TRP A O 1
ATOM 914 N N . VAL A 1 128 ? 2.113 7.173 -12.202 1.00 96.06 128 VAL A N 1
ATOM 915 C CA . 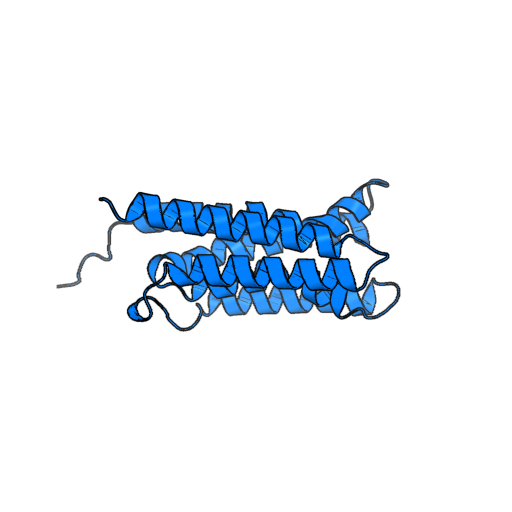VAL A 1 128 ? 3.497 6.763 -12.458 1.00 96.06 128 VAL A CA 1
ATOM 916 C C . VAL A 1 128 ? 3.568 5.797 -13.644 1.00 96.06 128 VAL A C 1
ATOM 918 O O . VAL A 1 128 ? 4.393 6.002 -14.532 1.00 96.06 128 VAL A O 1
ATOM 921 N N . TYR A 1 129 ? 2.667 4.813 -13.727 1.00 96.00 129 TYR A N 1
ATOM 922 C CA . TYR A 1 129 ? 2.526 3.914 -14.876 1.00 96.00 129 TYR A CA 1
ATOM 923 C C . TYR A 1 129 ? 2.339 4.704 -16.175 1.00 96.00 129 TYR A C 1
ATOM 925 O O . TYR A 1 129 ? 3.022 4.453 -17.169 1.00 96.00 129 TYR A O 1
ATOM 933 N N . HIS A 1 130 ? 1.438 5.690 -16.170 1.00 96.50 130 HIS A N 1
ATOM 934 C CA . HIS A 1 130 ? 1.184 6.521 -17.340 1.00 96.50 130 HIS A CA 1
ATOM 935 C C . HIS A 1 130 ? 2.429 7.323 -17.751 1.00 96.50 130 HIS A C 1
ATOM 937 O O . HIS A 1 130 ? 2.737 7.394 -18.941 1.00 96.50 130 HIS A O 1
ATOM 943 N N . GLY A 1 131 ? 3.156 7.904 -16.791 1.00 95.50 131 GLY A N 1
ATOM 944 C CA . GLY A 1 131 ? 4.421 8.594 -17.063 1.00 95.50 131 GLY A CA 1
ATOM 945 C C . GLY A 1 131 ? 5.453 7.662 -17.693 1.00 95.50 131 GLY A C 1
ATOM 946 O O . GLY A 1 131 ? 5.970 7.942 -18.761 1.00 95.50 131 GLY A O 1
ATOM 947 N N . VAL A 1 132 ? 5.677 6.493 -17.101 1.00 94.62 132 VAL A N 1
ATOM 948 C CA . VAL A 1 132 ? 6.763 5.590 -17.511 1.00 94.62 132 VAL A CA 1
ATOM 949 C C . VAL A 1 132 ? 6.464 4.860 -18.822 1.00 94.62 132 VAL A C 1
ATOM 951 O O . VAL A 1 132 ? 7.360 4.680 -19.645 1.00 94.62 132 VAL A O 1
ATOM 954 N N . PHE A 1 133 ? 5.225 4.402 -19.022 1.00 94.75 133 PHE A N 1
ATOM 955 C CA . PHE A 1 133 ? 4.896 3.457 -20.095 1.00 94.75 133 PHE A CA 1
ATOM 956 C C . PHE A 1 133 ? 4.011 4.020 -21.205 1.00 94.75 133 PHE A C 1
ATOM 958 O O . PHE A 1 133 ? 3.875 3.356 -22.236 1.00 94.75 133 PHE A O 1
ATOM 965 N N . VAL A 1 134 ? 3.387 5.187 -21.014 1.00 95.44 134 VAL A N 1
ATOM 966 C CA . VAL A 1 134 ? 2.461 5.773 -22.001 1.00 95.44 134 VAL A CA 1
ATOM 967 C C . VAL A 1 134 ? 3.011 7.072 -22.572 1.00 95.44 134 VAL A C 1
ATOM 969 O O . VAL A 1 134 ? 3.073 7.218 -23.790 1.00 95.44 134 VAL A O 1
ATOM 972 N N . VAL A 1 135 ? 3.436 8.006 -21.717 1.00 95.88 135 VAL A N 1
ATOM 973 C CA . VAL A 1 135 ? 3.982 9.301 -22.146 1.00 95.88 135 VAL A CA 1
ATOM 974 C C . VAL A 1 135 ? 5.295 9.578 -21.416 1.00 95.88 135 VAL A C 1
ATOM 976 O O . VAL A 1 135 ? 5.279 10.370 -20.474 1.00 95.88 135 VAL A O 1
ATOM 979 N N . PRO A 1 136 ? 6.416 8.970 -21.849 1.00 91.88 136 PRO A N 1
ATOM 980 C CA . PRO A 1 136 ? 7.703 9.171 -21.202 1.00 91.88 136 PRO A CA 1
ATOM 981 C C . PRO A 1 136 ? 8.187 10.613 -21.376 1.00 91.88 136 PRO A C 1
ATOM 983 O O . PRO A 1 136 ? 8.417 11.060 -22.502 1.00 91.88 136 PRO A O 1
ATOM 986 N N . ARG A 1 137 ? 8.323 11.367 -20.282 1.00 89.81 137 ARG A N 1
ATOM 987 C CA . ARG A 1 137 ? 8.735 12.785 -20.296 1.00 89.81 137 ARG A CA 1
ATOM 988 C C . ARG A 1 137 ? 10.182 13.007 -19.885 1.00 89.81 137 ARG A C 1
ATOM 990 O O . ARG A 1 137 ? 10.712 14.086 -20.144 1.00 89.81 137 ARG A O 1
ATOM 997 N N . GLY A 1 138 ? 10.831 12.039 -19.242 1.00 89.69 138 GLY A N 1
ATOM 998 C CA . GLY A 1 138 ? 12.193 12.235 -18.751 1.00 89.69 138 GLY A CA 1
ATOM 999 C C . GLY A 1 138 ? 12.893 10.962 -18.296 1.00 89.69 138 GLY A C 1
ATOM 1000 O O . GLY A 1 138 ? 12.269 9.967 -17.941 1.00 89.69 138 GLY A O 1
ATOM 1001 N N . SER A 1 139 ? 14.224 11.019 -18.238 1.00 89.25 139 SER A N 1
ATOM 1002 C CA . SER A 1 139 ? 15.073 9.915 -17.768 1.00 89.25 139 SER A CA 1
ATOM 1003 C C . SER A 1 139 ? 14.887 9.567 -16.283 1.00 89.25 139 SER A C 1
ATOM 1005 O O . SER A 1 139 ? 15.397 8.546 -15.827 1.00 89.25 139 SER A O 1
ATOM 1007 N N . THR A 1 140 ? 14.155 10.386 -15.521 1.00 90.62 140 THR A N 1
ATOM 1008 C CA . THR A 1 140 ? 13.890 10.186 -14.089 1.00 90.62 140 THR A CA 1
ATOM 1009 C C . THR A 1 140 ? 12.610 9.402 -13.799 1.00 90.62 140 THR A C 1
ATOM 1011 O O . THR A 1 140 ? 12.425 8.949 -12.672 1.00 90.62 140 THR A O 1
ATOM 1014 N N . GLU A 1 141 ? 11.730 9.185 -14.777 1.00 89.56 141 GLU A N 1
ATOM 1015 C CA . GLU A 1 141 ? 10.458 8.481 -14.556 1.00 89.56 141 GLU A CA 1
ATOM 1016 C C . GLU A 1 141 ? 10.621 7.022 -14.099 1.00 89.56 141 GLU A C 1
ATOM 1018 O O . GLU A 1 141 ? 9.909 6.619 -13.176 1.00 89.56 141 GLU A O 1
ATOM 1023 N N . PRO A 1 142 ? 11.592 6.234 -14.605 1.00 89.50 142 PRO A N 1
ATOM 1024 C CA . PRO A 1 142 ? 11.843 4.895 -14.070 1.00 89.50 142 PRO A CA 1
ATOM 1025 C C . PRO A 1 142 ? 12.224 4.891 -12.582 1.00 89.50 142 PRO A C 1
ATOM 1027 O O . PRO A 1 142 ? 11.932 3.929 -11.873 1.00 89.50 142 PRO A O 1
ATOM 1030 N N . LEU A 1 143 ? 12.848 5.967 -12.080 1.00 86.12 143 LEU A N 1
ATOM 1031 C CA . LEU A 1 143 ? 13.125 6.104 -10.647 1.00 86.12 143 LEU A CA 1
ATOM 1032 C C . LEU A 1 143 ? 11.829 6.329 -9.864 1.00 86.12 143 LEU A C 1
ATOM 1034 O O . LEU A 1 143 ? 11.658 5.736 -8.802 1.00 86.12 143 LEU A O 1
ATOM 1038 N N . ALA A 1 144 ? 10.899 7.129 -10.394 1.00 90.12 144 ALA A N 1
ATOM 1039 C CA . ALA A 1 144 ? 9.583 7.294 -9.781 1.00 90.12 144 ALA A CA 1
ATOM 1040 C C . ALA A 1 144 ? 8.846 5.949 -9.686 1.00 90.12 144 ALA A C 1
ATOM 1042 O O . ALA A 1 144 ? 8.305 5.640 -8.631 1.00 90.12 144 ALA A O 1
ATOM 1043 N N . PHE A 1 145 ? 8.914 5.112 -10.727 1.00 91.31 145 PHE A N 1
ATOM 1044 C CA . PHE A 1 145 ? 8.362 3.750 -10.710 1.00 91.31 145 PHE A CA 1
ATOM 1045 C C . PHE A 1 145 ? 8.999 2.858 -9.645 1.00 91.31 145 PHE A C 1
ATOM 1047 O O . PHE A 1 145 ? 8.299 2.193 -8.887 1.00 91.31 145 PHE A O 1
ATOM 1054 N N . LEU A 1 146 ? 10.329 2.891 -9.532 1.00 89.56 146 LEU A N 1
ATOM 1055 C CA . LEU A 1 146 ? 11.071 2.111 -8.542 1.00 89.56 146 LEU A CA 1
ATOM 1056 C C . LEU A 1 146 ? 10.691 2.477 -7.098 1.00 89.56 146 LEU A C 1
ATOM 1058 O O . LEU A 1 146 ? 10.547 1.594 -6.248 1.00 89.56 146 LEU A O 1
ATOM 1062 N N . PHE A 1 147 ? 10.535 3.774 -6.824 1.00 89.94 147 PHE A N 1
ATOM 1063 C CA . PHE A 1 147 ? 10.291 4.298 -5.480 1.00 89.94 147 PHE A CA 1
ATOM 1064 C C . PHE A 1 147 ? 8.810 4.526 -5.147 1.00 89.94 147 PHE A C 1
ATOM 1066 O O . PHE A 1 147 ? 8.501 4.782 -3.983 1.00 89.94 147 PHE A O 1
ATOM 1073 N N . ALA A 1 148 ? 7.884 4.413 -6.102 1.00 94.25 148 ALA A N 1
ATOM 1074 C CA . ALA A 1 148 ? 6.453 4.600 -5.853 1.00 94.25 148 ALA A CA 1
ATOM 1075 C C . ALA A 1 148 ? 5.912 3.692 -4.731 1.00 94.25 148 ALA A C 1
ATOM 1077 O O . ALA A 1 148 ? 5.280 4.230 -3.821 1.00 94.25 148 ALA A O 1
ATOM 1078 N N . PRO A 1 149 ? 6.231 2.379 -4.664 1.00 91.81 149 PRO A N 1
ATOM 1079 C CA . PRO A 1 149 ? 5.742 1.531 -3.574 1.00 91.81 149 PRO A CA 1
ATOM 1080 C C . PRO A 1 149 ? 6.247 1.977 -2.196 1.00 91.81 149 PRO A C 1
ATOM 1082 O O . PRO A 1 149 ? 5.509 1.905 -1.209 1.00 91.81 149 PRO A O 1
ATOM 1085 N N . LEU A 1 150 ? 7.476 2.508 -2.129 1.00 86.56 150 LEU A N 1
ATOM 1086 C CA . LEU A 1 150 ? 8.038 3.089 -0.909 1.00 86.56 150 LEU A CA 1
ATOM 1087 C C . LEU A 1 150 ? 7.238 4.325 -0.489 1.00 86.56 150 LEU A C 1
ATOM 1089 O O . LEU A 1 150 ? 6.714 4.368 0.622 1.00 86.56 150 LEU A O 1
ATOM 1093 N N . TRP A 1 151 ? 7.082 5.308 -1.378 1.00 88.81 151 TRP A N 1
ATOM 1094 C CA . TRP A 1 151 ? 6.317 6.524 -1.081 1.00 88.81 151 TRP A CA 1
ATOM 1095 C C . TRP A 1 151 ? 4.856 6.225 -0.739 1.00 88.81 151 TRP A C 1
ATOM 1097 O O . TRP A 1 151 ? 4.307 6.819 0.195 1.00 88.81 151 TRP A O 1
ATOM 1107 N N . ASN A 1 152 ? 4.250 5.259 -1.428 1.00 94.25 152 ASN A N 1
ATOM 1108 C CA . ASN A 1 152 ? 2.894 4.818 -1.148 1.00 94.25 152 ASN A CA 1
ATOM 1109 C C . ASN A 1 152 ? 2.770 4.242 0.261 1.00 94.25 152 ASN A C 1
ATOM 1111 O O . ASN A 1 152 ? 1.840 4.588 0.989 1.00 94.25 152 ASN A O 1
ATOM 1115 N N . SER A 1 153 ? 3.733 3.426 0.679 1.00 86.00 153 SER A N 1
ATOM 1116 C CA . SER A 1 153 ? 3.718 2.780 1.992 1.00 86.00 153 SER A CA 1
ATOM 1117 C C . SER A 1 153 ? 3.965 3.759 3.137 1.00 86.00 153 SER A C 1
ATOM 1119 O O . SER A 1 153 ? 3.342 3.642 4.190 1.00 86.00 153 SER A O 1
ATOM 1121 N N . LEU A 1 154 ? 4.863 4.730 2.948 1.00 83.81 154 LEU A N 1
ATOM 1122 C CA . LEU A 1 154 ? 5.275 5.640 4.023 1.00 83.81 154 LEU A CA 1
ATOM 1123 C C . LEU A 1 154 ? 4.399 6.874 4.155 1.00 83.81 154 LEU A C 1
ATOM 1125 O O . LEU A 1 154 ? 4.221 7.380 5.261 1.00 83.81 154 LEU A O 1
ATOM 1129 N N . ILE A 1 155 ? 3.884 7.376 3.034 1.00 86.56 155 ILE A N 1
ATOM 1130 C CA . ILE A 1 155 ? 3.193 8.663 2.994 1.00 86.56 155 ILE A CA 1
ATOM 1131 C C . ILE A 1 155 ? 1.767 8.482 2.504 1.00 86.56 155 ILE A C 1
ATOM 1133 O O . ILE A 1 155 ? 0.837 8.811 3.235 1.00 86.56 155 ILE A O 1
ATOM 1137 N N . VAL A 1 156 ? 1.566 7.949 1.300 1.00 94.69 156 VAL A N 1
ATOM 1138 C CA . VAL A 1 156 ? 0.253 8.031 0.637 1.00 94.69 156 VAL A CA 1
ATOM 1139 C C . VAL A 1 156 ? -0.812 7.227 1.383 1.00 94.69 156 VAL A C 1
ATOM 1141 O O . VAL A 1 156 ? -1.858 7.778 1.730 1.00 94.69 156 VAL A O 1
ATOM 1144 N N . VAL A 1 157 ? -0.544 5.957 1.704 1.00 94.00 157 VAL A N 1
ATOM 1145 C CA . VAL A 1 157 ? -1.483 5.104 2.445 1.00 94.00 157 VAL A CA 1
ATOM 1146 C C . VAL A 1 157 ? -1.722 5.642 3.863 1.00 94.00 157 VAL A C 1
ATOM 1148 O O . VAL A 1 157 ? -2.897 5.816 4.214 1.00 94.00 157 VAL A O 1
ATOM 1151 N N . PRO A 1 158 ? -0.691 5.960 4.679 1.00 86.62 158 PRO A N 1
ATOM 1152 C CA . PRO A 1 158 ? -0.902 6.508 6.018 1.00 86.62 158 PRO A CA 1
ATOM 1153 C C . PRO A 1 158 ? -1.660 7.837 6.021 1.00 86.62 158 PRO A C 1
ATOM 1155 O O . PRO A 1 158 ? -2.640 7.970 6.755 1.00 86.62 158 PRO A O 1
ATOM 1158 N N . VAL A 1 159 ? -1.264 8.802 5.183 1.00 90.00 159 VAL A N 1
ATOM 1159 C CA . VAL A 1 159 ? -1.890 10.132 5.126 1.00 90.00 159 VAL A CA 1
ATOM 1160 C C . VAL A 1 159 ? -3.317 10.039 4.595 1.00 90.00 159 VAL A C 1
ATOM 1162 O O . VAL A 1 159 ? -4.223 10.603 5.209 1.00 90.00 159 VAL A O 1
ATOM 1165 N N . GLY A 1 160 ? -3.548 9.290 3.512 1.00 95.94 160 GLY A N 1
ATOM 1166 C CA . GLY A 1 160 ? -4.883 9.096 2.943 1.00 95.94 160 GLY A CA 1
ATOM 1167 C C . GLY A 1 160 ? -5.840 8.426 3.931 1.00 95.94 160 GLY A C 1
ATOM 1168 O O . GLY A 1 160 ? -6.969 8.882 4.122 1.00 95.94 160 GLY A O 1
ATOM 1169 N N . THR A 1 161 ? -5.363 7.399 4.639 1.00 93.50 161 THR A N 1
ATOM 1170 C CA . THR A 1 161 ? -6.127 6.741 5.709 1.00 93.50 161 THR A CA 1
ATOM 1171 C C . THR A 1 161 ? -6.416 7.705 6.855 1.00 93.50 161 THR A C 1
ATOM 1173 O O . THR A 1 161 ? -7.557 7.808 7.307 1.00 93.50 161 THR A O 1
ATOM 1176 N N . TRP A 1 162 ? -5.400 8.414 7.346 1.00 91.44 162 TRP A N 1
ATOM 1177 C CA . TRP A 1 162 ? -5.530 9.307 8.494 1.00 91.44 162 TRP A CA 1
ATOM 1178 C C . TRP A 1 162 ? -6.492 10.464 8.214 1.00 91.44 162 TRP A C 1
ATOM 1180 O O . TRP A 1 162 ? -7.376 10.736 9.029 1.00 91.44 162 TRP A O 1
ATOM 1190 N N . ALA A 1 163 ? -6.397 11.088 7.038 1.00 92.62 163 ALA A N 1
ATOM 1191 C CA . ALA A 1 163 ? -7.310 12.143 6.612 1.00 92.62 163 ALA A CA 1
ATOM 1192 C C . ALA A 1 163 ? -8.765 11.646 6.560 1.00 92.62 163 ALA A C 1
ATOM 1194 O O . ALA A 1 163 ? -9.655 12.264 7.148 1.00 92.62 163 ALA A O 1
ATOM 1195 N N . ALA A 1 164 ? -9.011 10.489 5.934 1.00 94.56 164 ALA A N 1
ATOM 1196 C CA . ALA A 1 164 ? -10.348 9.899 5.867 1.00 94.56 164 ALA A CA 1
ATOM 1197 C C . ALA A 1 164 ? -10.897 9.533 7.253 1.00 94.56 164 ALA A C 1
ATOM 1199 O O . ALA A 1 164 ? -12.078 9.731 7.536 1.00 94.56 164 ALA A O 1
ATOM 1200 N N . TRP A 1 165 ? -10.040 9.042 8.142 1.00 93.44 165 TRP A N 1
ATOM 1201 C CA . TRP A 1 165 ? -10.404 8.735 9.519 1.00 93.44 165 TRP A CA 1
ATOM 1202 C C . TRP A 1 165 ? -10.780 9.986 10.324 1.00 93.44 165 TRP A C 1
ATOM 1204 O O . TRP A 1 165 ? -11.773 9.969 11.054 1.00 93.44 165 TRP A O 1
ATOM 1214 N N . LEU A 1 166 ? -10.046 11.093 10.166 1.00 90.12 166 LEU A N 1
ATOM 1215 C CA . LEU A 1 166 ? -10.391 12.372 10.796 1.00 90.12 166 LEU A CA 1
ATOM 1216 C C . LEU A 1 166 ? -11.761 12.880 10.334 1.00 90.12 166 LEU A C 1
ATOM 1218 O O . LEU A 1 166 ? -12.533 13.381 11.151 1.00 90.12 166 LEU A O 1
ATOM 1222 N N . ILE A 1 167 ? -12.075 12.725 9.046 1.00 93.75 167 ILE A N 1
ATOM 1223 C CA . ILE A 1 167 ? -13.382 13.090 8.484 1.00 93.75 167 ILE A CA 1
ATOM 1224 C C . ILE A 1 167 ? -14.484 12.208 9.085 1.00 93.75 167 ILE A C 1
ATOM 1226 O O . ILE A 1 167 ? -15.492 12.728 9.558 1.00 93.75 167 ILE A O 1
ATOM 1230 N N . GLN A 1 168 ? -14.270 10.890 9.156 1.00 90.88 168 GLN A N 1
ATOM 1231 C CA . GLN A 1 168 ? -15.231 9.946 9.744 1.00 90.88 168 GLN A CA 1
ATOM 1232 C C . GLN A 1 168 ? -15.534 10.245 11.216 1.00 90.88 168 GLN A C 1
ATOM 1234 O O . GLN A 1 168 ? -16.663 10.061 11.653 1.00 90.88 168 GLN A O 1
ATOM 1239 N N . ARG A 1 169 ? -14.550 10.737 11.977 1.00 87.19 169 ARG A N 1
ATOM 1240 C CA . ARG A 1 169 ? -14.741 11.137 13.381 1.00 87.19 169 ARG A CA 1
ATOM 1241 C C . ARG A 1 169 ? -15.577 12.396 13.562 1.00 87.19 169 ARG A C 1
ATOM 1243 O O . ARG A 1 169 ? -16.186 12.561 14.612 1.00 87.19 169 ARG A O 1
ATOM 1250 N N . LYS A 1 170 ? -15.545 13.298 12.582 1.00 86.56 170 LYS A N 1
ATOM 1251 C CA . LYS A 1 170 ? -16.302 14.555 12.611 1.00 86.56 170 LYS A CA 1
ATOM 1252 C C . LYS A 1 170 ? -17.708 14.405 12.040 1.00 86.56 170 LYS A C 1
ATOM 1254 O O . LYS A 1 170 ? -18.537 15.277 12.280 1.00 86.56 170 LYS A O 1
ATOM 1259 N N . ALA A 1 171 ? -17.970 13.337 11.287 1.00 80.19 171 ALA A N 1
ATOM 1260 C CA . ALA A 1 171 ? -19.302 13.059 10.784 1.00 80.19 171 ALA A CA 1
ATOM 1261 C C . ALA A 1 171 ? -20.251 12.841 11.978 1.00 80.19 171 ALA A C 1
ATOM 1263 O O . ALA A 1 171 ? -19.939 12.012 12.840 1.00 80.19 171 ALA A O 1
ATOM 1264 N N . PRO A 1 172 ? -21.377 13.576 12.068 1.00 70.88 172 PRO A N 1
ATOM 1265 C CA . PRO A 1 172 ? -22.378 13.307 13.089 1.00 70.88 172 PRO A CA 1
ATOM 1266 C C . PRO A 1 172 ? -22.764 11.832 12.986 1.00 70.88 172 PRO A C 1
ATOM 1268 O O . PRO A 1 172 ? -23.003 11.324 11.887 1.00 70.88 172 PRO A O 1
ATOM 1271 N N . GLY A 1 173 ? -22.738 11.128 14.124 1.00 69.94 173 GLY A N 1
ATOM 1272 C CA . GLY A 1 173 ? -23.144 9.727 14.170 1.00 69.94 173 GLY A CA 1
ATOM 1273 C C . GLY A 1 173 ? -24.523 9.567 13.523 1.00 69.94 173 GLY A C 1
ATOM 1274 O O . GLY A 1 173 ? -25.301 10.525 13.548 1.00 69.94 173 GLY A O 1
ATOM 1275 N N . PRO A 1 174 ? -24.829 8.404 12.917 1.00 60.47 174 PRO A N 1
ATOM 1276 C CA . PRO A 1 174 ? -26.156 8.167 12.365 1.00 60.47 174 PRO A CA 1
ATOM 1277 C C . PRO A 1 174 ? -27.177 8.530 13.441 1.00 60.47 174 PRO A C 1
ATOM 1279 O O . PRO A 1 174 ? -27.121 7.978 14.541 1.00 60.47 174 PRO A O 1
ATOM 1282 N N . ILE A 1 175 ? -28.026 9.521 13.142 1.00 56.84 175 ILE A N 1
ATOM 1283 C CA . ILE A 1 175 ? -29.133 9.925 14.009 1.00 56.84 175 ILE A CA 1
ATOM 1284 C C . ILE A 1 175 ? -29.863 8.627 14.313 1.00 56.84 175 ILE A C 1
ATOM 1286 O O . ILE A 1 175 ? -30.320 7.963 13.381 1.00 56.84 175 ILE A O 1
ATOM 1290 N N . ALA A 1 176 ? -29.848 8.210 15.580 1.00 45.94 176 ALA A N 1
ATOM 1291 C CA . ALA A 1 176 ? -30.529 7.002 15.998 1.00 45.94 176 ALA A CA 1
ATOM 1292 C C . ALA A 1 176 ? -31.983 7.159 15.551 1.00 45.94 176 ALA A C 1
ATOM 1294 O O . ALA A 1 176 ? -32.693 8.031 16.051 1.00 45.94 176 ALA A O 1
ATOM 1295 N N . ALA A 1 177 ? -32.374 6.393 14.533 1.00 47.28 177 ALA A N 1
ATOM 1296 C CA . ALA A 1 177 ? -33.761 6.282 14.137 1.00 47.28 177 ALA A CA 1
ATOM 1297 C C . ALA A 1 177 ? -34.451 5.563 15.301 1.00 47.28 177 ALA A C 1
ATOM 1299 O O . ALA A 1 177 ? -34.301 4.350 15.453 1.00 47.28 177 ALA A O 1
ATOM 1300 N N . HIS A 1 178 ? -35.040 6.364 16.188 1.00 47.22 178 HIS A N 1
ATOM 1301 C CA . HIS A 1 178 ? -35.921 5.932 17.265 1.00 47.22 178 HIS A CA 1
ATOM 1302 C C . HIS A 1 178 ? -37.272 5.510 16.697 1.00 47.22 178 HIS A C 1
ATOM 1304 O O . HIS A 1 178 ? -37.733 6.175 15.739 1.00 47.22 178 HIS A O 1
#

Sequence (178 aa):
MKNATTGLAIAACGVAITIAGVSGWLDRGSLYGVSIGLLMSLVGVAVLLSGVRASELTTPDRYVSGVVGLGAVLHLYENLAKGSGPSFAWFAWTMFPYALALAISCIKPTRRAATAGAAAALLVDLWVYHGVFVVPRGSTEPLAFLFAPLWNSLIVVPVGTWAAWLIQRKAPGPIAAH

Foldseek 3Di:
DVLPVVLVVLLVQLLVLLLCLVVLCPPPPDPVSPVSSVVSNVVSVVSNCVSADPVQFDQADVLLVVLLVVQLVLQQCCQPPVDPHHDPSSSCLSSQLSVVLRSLLRGNLLVVLSSQLSVQLVVQQVVLCCCPPPPPDDPCSVVSNVCSSVCSNNPRSVVSSVVSSVVVVPPDDPPPPD

Radius of gyration: 17.64 Å; chains: 1; bounding box: 60×27×51 Å

Secondary structure (DSSP, 8-state):
-HHHHHHHHHHHHHHHHHHHHHHHHT-TT-HHHHHHHHHHHHHHHHHHHHTS-GGGB-PPPHHHHHHHHHHHHHHHHIIIIISSS--HHHHHHHHHHHHHHHHHHTBGGGTTTHHHHHHHHHHHHHHHHHHHHTS---TTHHHHHHHHHHHIIIIIHHHHHHHHHHHHHHSPPP----